Protein AF-A0A7X9ZS50-F1 (afdb_monomer_lite)

Structure (mmCIF, N/CA/C/O backbone):
data_AF-A0A7X9ZS50-F1
#
_entry.id   AF-A0A7X9ZS50-F1
#
loop_
_atom_site.group_PDB
_atom_site.id
_atom_site.type_symbol
_atom_site.label_atom_id
_atom_site.label_alt_id
_atom_site.label_comp_id
_atom_site.label_asym_id
_atom_site.label_entity_id
_atom_site.label_seq_id
_atom_site.pdbx_PDB_ins_code
_atom_site.Cartn_x
_atom_site.Cartn_y
_atom_site.Cartn_z
_atom_site.occupancy
_atom_site.B_iso_or_equiv
_atom_site.auth_seq_id
_atom_site.auth_comp_id
_atom_site.auth_asym_id
_atom_site.auth_atom_id
_atom_site.pdbx_PDB_model_num
ATOM 1 N N . MET A 1 1 ? 7.487 5.230 -17.748 1.00 68.56 1 MET A N 1
ATOM 2 C CA . MET A 1 1 ? 6.275 4.970 -16.934 1.00 68.56 1 MET A CA 1
ATOM 3 C C . MET A 1 1 ? 5.858 3.501 -16.961 1.00 68.56 1 MET A C 1
ATOM 5 O O . MET A 1 1 ? 5.804 2.900 -15.901 1.00 68.56 1 MET A O 1
ATOM 9 N N . VAL A 1 2 ? 5.666 2.875 -18.130 1.00 77.31 2 VAL A N 1
ATOM 10 C CA . VAL A 1 2 ? 5.230 1.460 -18.231 1.00 77.31 2 VAL A CA 1
ATOM 11 C C . VAL A 1 2 ? 6.176 0.459 -17.540 1.00 77.31 2 VAL A C 1
ATOM 13 O O . VAL A 1 2 ? 5.715 -0.523 -16.970 1.00 77.31 2 VAL A O 1
ATOM 16 N N . ALA A 1 3 ? 7.488 0.718 -17.536 1.00 79.31 3 ALA A N 1
ATOM 17 C CA . ALA A 1 3 ? 8.470 -0.142 -16.864 1.00 79.31 3 ALA A CA 1
ATOM 18 C C . ALA A 1 3 ? 8.295 -0.187 -15.333 1.00 79.31 3 ALA A C 1
ATOM 20 O O . ALA A 1 3 ? 8.478 -1.236 -14.728 1.00 79.31 3 ALA A O 1
ATOM 21 N N . PHE A 1 4 ? 7.887 0.924 -14.714 1.00 85.19 4 PHE A N 1
ATOM 22 C CA . PHE A 1 4 ? 7.610 0.972 -13.278 1.00 85.19 4 PHE A CA 1
ATOM 23 C C . PHE A 1 4 ? 6.330 0.204 -12.931 1.00 85.19 4 PHE A C 1
ATOM 25 O O . PHE A 1 4 ? 6.322 -0.565 -11.980 1.00 85.19 4 PHE A O 1
ATOM 32 N N . LEU A 1 5 ? 5.289 0.321 -13.765 1.00 87.62 5 LEU A N 1
ATOM 33 C CA . LEU A 1 5 ? 4.037 -0.434 -13.603 1.00 87.62 5 LEU A CA 1
ATOM 34 C C . LEU A 1 5 ? 4.227 -1.957 -13.713 1.00 87.62 5 LEU A C 1
ATOM 36 O O . LEU A 1 5 ? 3.402 -2.709 -13.209 1.00 87.62 5 LEU A O 1
ATOM 40 N N . LYS A 1 6 ? 5.302 -2.413 -14.365 1.00 91.19 6 LYS A N 1
ATOM 41 C CA . LYS A 1 6 ? 5.672 -3.832 -14.486 1.00 91.19 6 LYS A CA 1
ATOM 42 C C . LYS A 1 6 ? 6.648 -4.307 -13.406 1.00 91.19 6 LYS A C 1
ATOM 44 O O . LYS A 1 6 ? 7.031 -5.472 -13.416 1.00 91.19 6 LYS A O 1
ATOM 49 N N . SER A 1 7 ? 7.087 -3.421 -12.515 1.00 94.81 7 SER A N 1
ATOM 50 C CA . SER A 1 7 ? 8.017 -3.772 -11.444 1.00 94.81 7 SER A CA 1
ATOM 51 C C . SER A 1 7 ? 7.356 -4.716 -10.441 1.00 94.81 7 SER A C 1
ATOM 53 O O . SER A 1 7 ? 6.265 -4.428 -9.949 1.00 94.81 7 SER A O 1
ATOM 55 N N . ASP A 1 8 ? 8.054 -5.795 -10.081 1.00 94.38 8 ASP A N 1
ATOM 56 C CA . ASP A 1 8 ? 7.635 -6.718 -9.018 1.00 94.38 8 ASP A CA 1
ATOM 57 C C . ASP A 1 8 ? 7.406 -5.972 -7.694 1.00 94.38 8 ASP A C 1
ATOM 59 O O . ASP A 1 8 ? 6.392 -6.165 -7.027 1.00 94.38 8 ASP A O 1
ATOM 63 N N . LEU A 1 9 ? 8.295 -5.026 -7.364 1.00 95.00 9 LEU A N 1
ATOM 64 C CA . LEU A 1 9 ? 8.178 -4.207 -6.157 1.00 95.00 9 LEU A CA 1
ATOM 65 C C . LEU A 1 9 ? 6.918 -3.337 -6.183 1.00 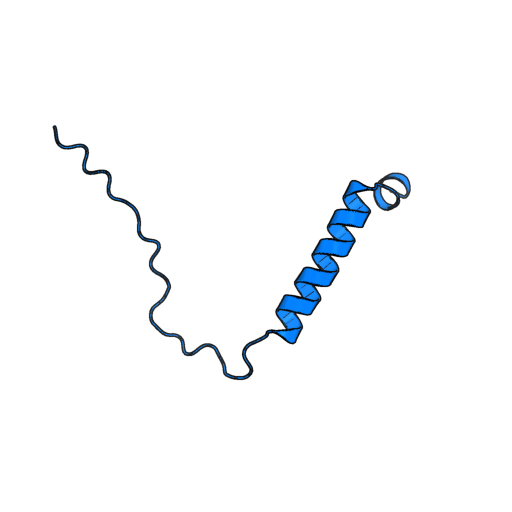95.00 9 LEU A C 1
ATOM 67 O O . LEU A 1 9 ? 6.211 -3.253 -5.181 1.00 95.00 9 LEU A O 1
ATOM 71 N N . PHE A 1 10 ? 6.624 -2.706 -7.323 1.00 95.19 10 PHE A N 1
ATOM 72 C CA . PHE A 1 10 ? 5.441 -1.858 -7.453 1.00 95.19 10 PHE A CA 1
ATOM 73 C C . PHE A 1 10 ? 4.152 -2.678 -7.369 1.00 95.19 10 PHE A C 1
ATOM 75 O O . PHE A 1 10 ? 3.223 -2.273 -6.679 1.00 95.19 10 PHE A O 1
ATOM 82 N N . LEU A 1 11 ? 4.100 -3.846 -8.014 1.00 96.25 11 LEU A N 1
ATOM 83 C CA . LEU A 1 11 ? 2.925 -4.719 -7.986 1.00 96.25 11 LEU A CA 1
ATOM 84 C C . LEU A 1 11 ? 2.683 -5.319 -6.596 1.00 96.25 11 LEU A C 1
ATOM 86 O O . LEU A 1 11 ? 1.539 -5.385 -6.151 1.00 96.25 11 LEU A O 1
ATOM 90 N N . ARG A 1 12 ? 3.744 -5.694 -5.873 1.00 96.06 12 ARG A N 1
ATOM 91 C CA . ARG A 1 12 ? 3.648 -6.181 -4.485 1.00 96.06 12 ARG A CA 1
ATOM 92 C C . ARG A 1 12 ? 3.226 -5.078 -3.528 1.00 96.06 12 ARG A C 1
ATOM 94 O O . ARG A 1 12 ? 2.374 -5.313 -2.674 1.00 96.06 12 ARG A O 1
ATOM 101 N N . PHE A 1 13 ? 3.770 -3.876 -3.709 1.00 97.06 13 PHE A N 1
ATOM 102 C CA . PHE A 1 13 ? 3.322 -2.694 -2.982 1.00 97.06 13 PHE A CA 1
ATOM 103 C C . PHE A 1 13 ? 1.841 -2.408 -3.252 1.00 97.06 13 PHE A C 1
ATOM 105 O O . PHE A 1 13 ? 1.071 -2.284 -2.308 1.00 97.06 13 PHE A O 1
ATOM 112 N N . LEU A 1 14 ? 1.426 -2.363 -4.521 1.00 97.38 14 LEU A N 1
ATOM 113 C CA . LEU A 1 14 ? 0.048 -2.075 -4.918 1.00 97.38 14 LEU A CA 1
ATOM 114 C C . LEU A 1 14 ? -0.931 -3.131 -4.390 1.00 97.38 14 LEU A C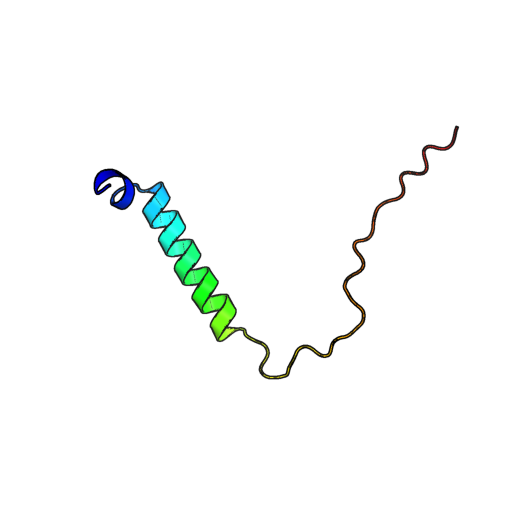 1
ATOM 116 O O . LEU A 1 14 ? -1.992 -2.777 -3.883 1.00 97.38 14 LEU A O 1
ATOM 120 N N . GLY A 1 15 ? -0.565 -4.413 -4.468 1.00 97.19 15 GLY A N 1
ATOM 121 C CA . GLY A 1 15 ? -1.358 -5.506 -3.911 1.00 97.19 15 GLY A CA 1
ATOM 122 C C . GLY A 1 15 ? -1.508 -5.396 -2.392 1.00 97.19 15 GLY A C 1
ATOM 123 O O . GLY A 1 15 ? -2.625 -5.446 -1.882 1.00 97.19 15 GLY A O 1
ATOM 124 N N . GLY A 1 16 ? -0.405 -5.168 -1.670 1.00 97.31 16 GLY A N 1
ATOM 125 C CA . GLY A 1 16 ? -0.435 -4.958 -0.219 1.00 97.31 16 GLY A CA 1
ATOM 126 C C . GLY A 1 16 ? -1.235 -3.716 0.182 1.00 97.31 16 GLY A C 1
ATOM 127 O O . GLY A 1 16 ? -2.034 -3.771 1.113 1.00 97.31 16 GLY A O 1
ATOM 128 N N . PHE A 1 17 ? -1.082 -2.620 -0.562 1.00 97.06 17 PHE A N 1
ATOM 129 C CA . PHE A 1 17 ? -1.851 -1.393 -0.374 1.00 97.06 17 PHE A CA 1
ATOM 130 C C . PHE A 1 17 ? -3.352 -1.629 -0.571 1.00 97.06 17 PHE A C 1
ATOM 132 O O . PHE A 1 17 ? -4.142 -1.227 0.279 1.00 97.06 17 PHE A O 1
ATOM 139 N N . ALA A 1 18 ? -3.753 -2.318 -1.644 1.00 97.69 18 ALA A N 1
ATOM 140 C CA . ALA A 1 18 ? -5.158 -2.617 -1.913 1.00 97.69 18 ALA A CA 1
ATOM 141 C C . ALA A 1 18 ? -5.781 -3.474 -0.798 1.00 97.69 18 ALA A C 1
ATOM 143 O O . ALA A 1 18 ? -6.864 -3.153 -0.310 1.00 97.69 18 ALA A O 1
ATOM 144 N N . ILE A 1 19 ? -5.073 -4.515 -0.340 1.00 97.62 19 ILE A N 1
ATOM 145 C CA . ILE A 1 19 ? -5.511 -5.349 0.790 1.00 97.62 19 ILE A CA 1
ATOM 146 C C . ILE A 1 19 ? -5.631 -4.506 2.068 1.00 97.62 19 ILE A C 1
ATOM 148 O O . ILE A 1 19 ? -6.638 -4.596 2.768 1.00 97.62 19 ILE A O 1
ATOM 152 N N . GLY A 1 20 ? -4.641 -3.656 2.354 1.00 96.25 20 GLY A N 1
ATOM 153 C CA . GLY A 1 20 ? -4.648 -2.775 3.523 1.00 96.25 20 GLY A CA 1
ATOM 154 C C . GLY A 1 20 ? -5.807 -1.775 3.514 1.00 96.25 20 GLY A C 1
ATOM 155 O O . GLY A 1 20 ? -6.463 -1.594 4.536 1.00 96.25 20 GLY A O 1
ATOM 156 N N . ALA A 1 21 ? -6.104 -1.172 2.360 1.00 96.81 21 ALA A N 1
ATOM 157 C CA . ALA A 1 21 ? -7.217 -0.238 2.205 1.00 96.81 21 ALA A CA 1
ATOM 158 C C . ALA A 1 21 ? -8.575 -0.922 2.424 1.00 96.81 21 ALA A C 1
ATOM 160 O O . ALA A 1 21 ? -9.414 -0.401 3.158 1.00 96.81 21 ALA A O 1
ATOM 161 N N . VAL A 1 22 ? -8.774 -2.112 1.845 1.00 97.12 22 VAL A N 1
ATOM 162 C CA . VAL A 1 22 ? -9.993 -2.906 2.065 1.00 97.12 22 VAL A CA 1
ATOM 163 C C . VAL A 1 22 ? -10.123 -3.308 3.531 1.00 97.12 22 VAL A C 1
ATOM 165 O O . VAL A 1 22 ? -11.207 -3.184 4.090 1.00 97.12 22 VAL A O 1
ATOM 168 N N . GLY A 1 23 ? -9.032 -3.737 4.170 1.00 95.06 23 GLY A N 1
ATOM 169 C CA . GLY A 1 23 ? -9.021 -4.061 5.596 1.00 95.06 23 GLY A CA 1
ATOM 170 C C . GLY A 1 23 ? -9.410 -2.864 6.462 1.00 95.06 23 GLY A C 1
ATOM 171 O O . GLY A 1 23 ? -10.286 -2.993 7.306 1.00 95.06 23 GLY A O 1
ATOM 172 N N . MET A 1 24 ? -8.830 -1.688 6.206 1.00 91.44 24 MET A N 1
ATOM 173 C CA . MET A 1 24 ? -9.180 -0.457 6.924 1.00 91.44 24 MET A CA 1
ATOM 174 C C . MET A 1 24 ? -10.648 -0.075 6.752 1.00 91.44 24 MET A C 1
ATOM 176 O O . MET A 1 24 ? -11.253 0.378 7.713 1.00 91.44 24 MET A O 1
ATOM 180 N N . PHE A 1 25 ? -11.214 -0.269 5.559 1.00 90.69 25 PHE A N 1
ATOM 181 C CA . PHE A 1 25 ? -12.612 0.052 5.269 1.00 90.69 25 PHE A CA 1
ATOM 182 C C . PHE A 1 25 ? -13.597 -0.962 5.876 1.00 90.69 25 PHE A C 1
ATOM 184 O O . PHE A 1 25 ? -14.583 -0.584 6.496 1.00 90.69 25 PHE A O 1
ATOM 191 N N . MET A 1 26 ? -13.326 -2.261 5.729 1.00 92.31 26 MET A N 1
ATOM 192 C CA . MET A 1 26 ? -14.182 -3.331 6.264 1.00 92.31 26 MET A CA 1
ATOM 193 C C . MET A 1 26 ? -14.129 -3.423 7.789 1.00 92.31 26 MET A C 1
ATOM 195 O O . MET A 1 26 ? -15.094 -3.855 8.409 1.00 92.31 26 MET A O 1
ATOM 199 N N . LEU A 1 27 ? -13.000 -3.047 8.391 1.00 87.62 27 LEU A N 1
ATOM 200 C CA . LEU A 1 27 ? -12.795 -3.060 9.839 1.00 87.62 27 LEU A CA 1
ATOM 201 C C . LEU A 1 27 ? -12.991 -1.674 10.459 1.00 87.62 27 LEU A C 1
ATOM 203 O O . LEU A 1 27 ? -12.489 -1.420 11.556 1.00 87.62 27 LEU A O 1
ATOM 207 N N . GLN A 1 28 ? -13.698 -0.768 9.774 1.00 83.12 28 GLN A N 1
ATOM 208 C CA . GLN A 1 28 ? -14.107 0.471 10.419 1.00 83.12 28 GLN A CA 1
ATOM 209 C C . GLN A 1 28 ? -15.027 0.132 11.598 1.00 83.12 28 GLN A C 1
ATOM 211 O O . GLN A 1 28 ? -15.963 -0.653 11.440 1.00 83.12 28 GLN A O 1
ATOM 216 N N . PRO A 1 29 ? -14.772 0.702 12.784 1.00 80.62 29 PRO A N 1
ATOM 217 C CA . PRO A 1 29 ? -15.702 0.603 13.895 1.00 80.62 29 PRO A CA 1
ATOM 218 C C . PRO A 1 29 ? -17.081 1.125 13.465 1.00 80.62 29 PRO A C 1
ATOM 220 O O . PRO A 1 29 ? -17.182 2.245 12.970 1.00 80.62 29 PRO A O 1
ATOM 223 N N . GLU A 1 30 ? -18.123 0.309 13.640 1.00 75.31 30 GLU A N 1
ATOM 224 C CA . GLU A 1 30 ? -19.527 0.696 13.394 1.00 75.31 30 GLU A CA 1
ATOM 225 C C . GLU A 1 30 ? -19.959 1.846 14.312 1.00 75.31 30 GLU A C 1
ATOM 227 O O . GLU A 1 30 ? -20.674 2.763 13.914 1.00 75.31 30 GLU A O 1
ATOM 232 N N . GLU A 1 31 ? -19.465 1.836 15.548 1.00 73.75 31 GLU A N 1
ATOM 233 C CA . GLU A 1 31 ? -19.633 2.942 16.476 1.00 73.75 31 GLU A CA 1
ATOM 234 C C . GLU A 1 31 ? -18.446 3.891 16.350 1.00 73.75 31 GLU A C 1
ATOM 236 O O . GLU A 1 31 ? -17.290 3.458 16.302 1.00 73.75 31 GLU A O 1
ATOM 241 N N . ALA A 1 32 ? -18.726 5.200 16.317 1.00 67.75 32 ALA A N 1
ATOM 242 C CA . ALA A 1 32 ? -17.682 6.214 16.372 1.00 67.75 32 ALA A CA 1
ATOM 243 C C . ALA A 1 32 ? -16.733 5.866 17.527 1.00 67.75 32 ALA A C 1
ATOM 245 O O . ALA A 1 32 ? -17.235 5.600 18.625 1.00 67.75 32 ALA A O 1
ATOM 246 N N . PRO A 1 33 ? -15.400 5.852 17.308 1.00 68.44 33 PRO A N 1
ATOM 247 C CA . PRO A 1 33 ? -14.455 5.605 18.379 1.00 68.44 33 PRO A CA 1
ATOM 248 C C . PRO A 1 33 ? -14.845 6.515 19.531 1.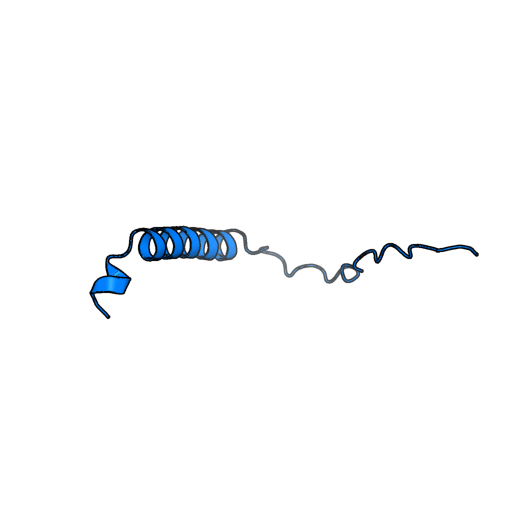00 68.44 33 PRO A C 1
ATOM 250 O O . PRO A 1 33 ? -14.818 7.740 19.381 1.00 68.44 33 PRO A O 1
ATOM 253 N N . VAL A 1 34 ? -15.293 5.930 20.647 1.00 67.56 34 VAL A N 1
ATOM 254 C CA . VAL A 1 34 ? -15.491 6.6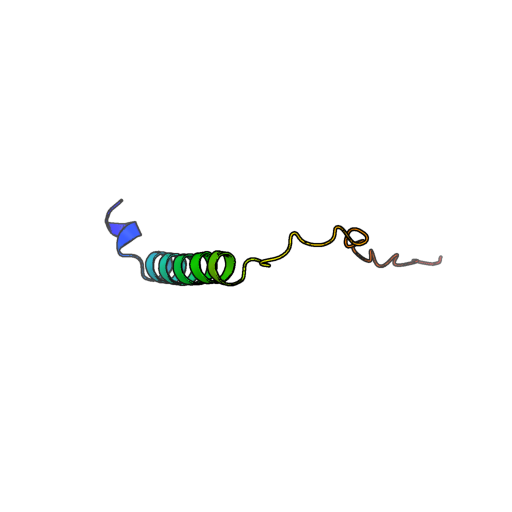99 21.868 1.00 67.56 34 VAL A CA 1
ATOM 255 C C . VAL A 1 34 ? -14.143 7.364 22.056 1.00 67.56 34 VAL A C 1
ATOM 257 O O . VAL A 1 34 ? -13.142 6.653 22.157 1.00 67.56 34 VAL A O 1
ATOM 260 N N . PHE A 1 35 ? -14.091 8.695 21.964 1.00 62.88 35 PHE A N 1
ATOM 261 C CA . PHE A 1 35 ? -12.880 9.476 22.186 1.00 62.88 35 PHE A CA 1
ATOM 262 C C . PHE A 1 35 ? -12.495 9.322 23.667 1.00 62.88 35 PHE A C 1
ATOM 264 O O . PHE A 1 35 ? -12.598 10.246 24.466 1.00 62.88 35 PHE A O 1
ATOM 271 N N . GLY A 1 36 ? -12.128 8.108 24.068 1.00 69.94 36 GLY A N 1
ATOM 272 C CA . GLY A 1 36 ? -11.403 7.830 25.279 1.00 69.94 36 GLY A CA 1
ATOM 273 C C . GLY A 1 36 ? -10.042 8.490 25.162 1.00 69.94 36 GLY A C 1
ATOM 274 O O . GLY A 1 36 ? -9.565 8.766 24.057 1.00 69.94 36 GLY A O 1
ATOM 275 N N . SER A 1 37 ? -9.474 8.785 26.332 1.00 65.06 37 SER A N 1
ATOM 276 C CA . SER A 1 37 ? -8.229 9.527 26.513 1.00 65.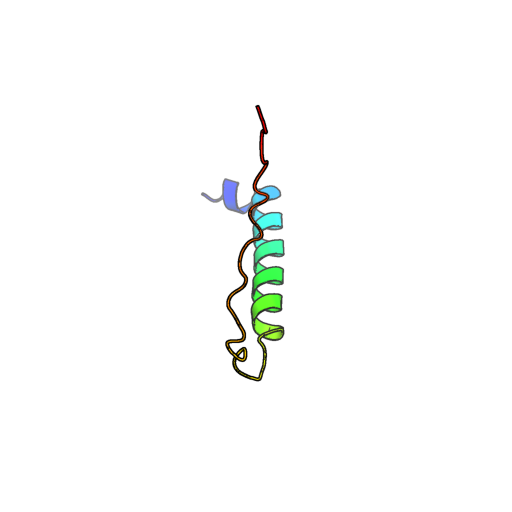06 37 SER A CA 1
ATOM 277 C C . SER A 1 37 ? -7.243 9.296 25.359 1.00 65.06 37 SER A C 1
ATOM 279 O O . SER A 1 37 ? -6.929 8.136 25.076 1.00 65.06 37 SER A O 1
ATOM 281 N N . PRO A 1 38 ? -6.743 10.362 24.702 1.00 69.19 38 PRO A N 1
ATOM 282 C CA . PRO A 1 38 ? -5.799 10.226 23.602 1.00 69.19 38 PRO A CA 1
ATOM 283 C C . PRO A 1 38 ? -4.623 9.355 24.039 1.00 69.19 38 PRO A C 1
ATOM 285 O O . PRO A 1 38 ? -4.170 9.442 25.184 1.00 69.19 38 PRO A O 1
ATOM 288 N N . ALA A 1 39 ? -4.140 8.509 23.130 1.00 69.06 39 ALA A N 1
ATOM 289 C CA . ALA A 1 39 ? -2.967 7.687 23.376 1.00 69.06 39 ALA A CA 1
ATOM 290 C C . ALA A 1 39 ? -1.766 8.603 23.667 1.00 69.06 39 ALA A C 1
ATOM 292 O O . ALA A 1 39 ? -1.189 9.203 22.761 1.00 69.06 39 ALA A O 1
ATOM 293 N N . ILE A 1 40 ? -1.408 8.739 24.945 1.00 74.75 40 ILE A N 1
ATOM 294 C CA . ILE A 1 40 ? -0.180 9.410 25.361 1.00 74.75 40 ILE A CA 1
ATOM 295 C C . ILE A 1 40 ? 0.962 8.450 25.036 1.00 74.75 40 ILE A C 1
ATOM 297 O O . ILE A 1 40 ? 1.072 7.379 25.634 1.00 74.75 40 ILE A O 1
ATOM 301 N N . ALA A 1 41 ? 1.803 8.820 24.069 1.00 72.50 41 ALA A N 1
ATOM 302 C CA . ALA A 1 41 ? 3.041 8.101 23.812 1.00 72.50 41 ALA A CA 1
ATOM 303 C C . ALA A 1 41 ? 3.886 8.125 25.093 1.00 72.50 41 ALA A C 1
ATOM 305 O O . ALA A 1 41 ? 4.274 9.194 25.564 1.00 72.50 41 ALA A O 1
ATOM 306 N N . ALA A 1 42 ? 4.148 6.953 25.675 1.00 69.88 42 ALA A N 1
ATOM 307 C CA . ALA A 1 42 ? 5.027 6.831 26.827 1.00 69.88 42 ALA A CA 1
ATOM 308 C C . ALA A 1 42 ? 6.457 7.182 26.391 1.00 69.88 42 ALA A C 1
ATOM 310 O O . ALA A 1 42 ? 7.195 6.339 25.883 1.00 69.88 42 ALA A O 1
ATOM 311 N N . THR A 1 43 ? 6.854 8.443 26.550 1.00 72.81 43 THR A N 1
ATOM 312 C CA . THR A 1 43 ? 8.254 8.833 26.418 1.00 72.81 43 THR A CA 1
ATOM 313 C C . THR A 1 43 ? 8.999 8.245 27.608 1.00 72.81 43 THR A C 1
ATOM 315 O O . THR A 1 43 ? 8.753 8.640 28.748 1.00 72.81 43 THR A O 1
ATOM 318 N N . SER A 1 44 ? 9.899 7.290 27.370 1.00 67.50 44 SER A N 1
ATOM 319 C CA . SER A 1 44 ? 10.838 6.858 28.400 1.00 67.50 44 SER A CA 1
ATOM 320 C C . SER A 1 44 ? 11.740 8.045 28.743 1.00 67.50 44 SER A C 1
ATOM 322 O O . SER A 1 44 ? 12.656 8.367 27.983 1.00 67.50 44 SER A O 1
ATOM 324 N N . THR A 1 45 ? 11.483 8.717 29.864 1.00 66.31 45 THR A N 1
ATOM 325 C CA . THR A 1 45 ? 12.456 9.636 30.455 1.00 66.31 45 THR A CA 1
ATOM 326 C C . THR A 1 45 ? 13.627 8.780 30.915 1.00 66.31 45 THR A C 1
ATOM 328 O O . THR A 1 45 ? 13.576 8.158 31.974 1.00 66.31 45 THR A O 1
ATOM 331 N N . ASN A 1 46 ? 14.667 8.685 30.086 1.00 59.56 46 ASN A N 1
ATOM 332 C CA . ASN A 1 46 ? 15.956 8.181 30.529 1.00 59.56 46 ASN A CA 1
ATOM 333 C C . ASN A 1 46 ? 16.524 9.235 31.482 1.00 59.56 46 ASN A C 1
ATOM 335 O O . ASN A 1 46 ? 17.151 10.203 31.050 1.00 59.56 46 ASN A O 1
ATOM 339 N N . SER A 1 47 ? 16.209 9.095 32.768 1.00 59.97 47 SER A N 1
ATOM 340 C CA . SER A 1 47 ? 16.851 9.840 33.841 1.00 59.97 47 SER A CA 1
ATOM 341 C C . SER A 1 47 ? 18.316 9.416 33.880 1.00 59.97 47 SER A C 1
ATOM 343 O O . SER A 1 47 ? 18.697 8.535 34.645 1.00 59.97 47 SER A O 1
ATOM 345 N N . ALA A 1 48 ? 19.138 10.024 33.026 1.00 59.47 48 ALA A N 1
ATOM 346 C CA . ALA A 1 48 ? 20.580 10.032 33.184 1.00 59.47 48 ALA A CA 1
ATOM 347 C C . ALA A 1 48 ? 20.894 10.862 34.438 1.00 59.47 48 ALA A C 1
ATOM 349 O O . ALA A 1 48 ? 21.130 12.067 34.385 1.00 59.47 48 ALA A O 1
ATOM 350 N N . THR A 1 49 ? 20.777 10.216 35.594 1.00 52.19 49 THR A N 1
ATOM 351 C CA . THR A 1 49 ? 21.280 10.703 36.873 1.00 52.19 49 THR A CA 1
ATOM 352 C C . THR A 1 49 ? 22.803 10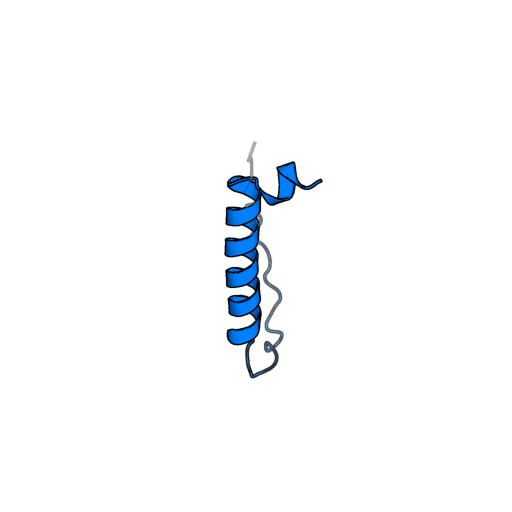.648 36.855 1.00 52.19 49 THR A C 1
ATOM 354 O O . THR A 1 49 ? 23.356 9.554 36.903 1.00 52.19 49 THR A O 1
ATOM 357 N N . LEU A 1 50 ? 23.381 11.856 36.791 1.00 48.56 50 LEU A N 1
ATOM 358 C CA . LEU A 1 50 ? 24.659 12.339 37.347 1.00 48.56 50 LEU A CA 1
ATOM 359 C C . LEU A 1 50 ? 25.932 11.538 37.037 1.00 48.56 50 LEU A C 1
ATOM 361 O O . LEU A 1 50 ? 26.157 10.489 37.674 1.00 48.56 50 LEU A O 1
#

Radius of gyration: 20.46 Å; chains: 1; bounding box: 44×19×56 Å

Secondary structure (DSSP, 8-state):
-HHHHT-HHHHHHHHHHHHHHHHHHHT--SS-----S-------------

Foldseek 3Di:
DVVLVPDPVNVVVVVVVVVVVVCCVVPPPPDDPPCDPPPDDPDPPPPPDD

Organism: NCBI:txid2728834

Sequence (50 aa):
MVAFLKSDLFLRFLGGFAIGAVGMFMLQPEEAPVFGSPAIAATSTNSATL

pLDDT: mean 80.91, std 14.34, range [48.56, 97.69]